Protein AF-A0A8J5WMS3-F1 (afdb_monomer)

Sequence (89 aa):
MYWDDKYGTHSVSAEVVAKMRDLVSTDAQNPVSNSFLLDDDLSIPFTTEEIAEEVPDIDMSNIEMPSSLRHVHSAQFLMQHLQTPYSLR

InterPro domains:
  IPR052072 Vascular development regulator domain-containing protein [PTHR16027] (1-80)

Solvent-accessible surface area (backbone atoms only — not comparable to full-atom values): 6286 Å² total; per-residue (Å²): 131,63,67,32,89,88,77,75,39,70,72,63,56,70,66,60,54,49,52,51,51,52,52,52,64,70,68,57,82,50,86,89,66,81,60,94,65,81,72,91,75,76,75,74,89,80,55,74,66,63,50,57,74,71,53,75,94,72,83,67,89,79,69,74,84,58,78,86,48,74,80,40,76,90,54,55,64,78,74,53,78,75,78,73,86,77,73,89,126

Foldseek 3Di:
DQADPVPRDRPDDPVVVVVVVVVCVVPPPDPVPPDPDDDPPPDDDDDPVVVVVVDDDDDPVPDDDDPVCPPVPVCVCVVVPPPPPDPDD

Organism: Zizania palustris (NCBI:txid103762)

pLDDT: mean 78.29, std 13.54, range [34.66, 92.69]

Mean predicted aligned error: 13.81 Å

Secondary structure (DSSP, 8-state):
--EETTTTEESS-HHHHHHHHHHHHHH---GGG--SSPPS--PPP--HHHHHHHS----GGG-PPPGGGTT-GGGGGGGS---------

Structure (mmCIF, N/CA/C/O backbone):
data_AF-A0A8J5WMS3-F1
#
_entry.id   AF-A0A8J5WMS3-F1
#
loop_
_atom_site.group_PDB
_atom_site.id
_atom_site.type_symbol
_atom_site.label_atom_id
_atom_site.label_alt_id
_atom_site.label_comp_id
_atom_site.label_asym_id
_atom_site.label_entity_id
_atom_site.label_seq_id
_atom_site.pdbx_PDB_ins_code
_atom_site.Cartn_x
_atom_site.Cartn_y
_atom_site.Cartn_z
_atom_site.occupancy
_atom_site.B_iso_or_equiv
_atom_site.auth_seq_id
_atom_site.auth_comp_id
_atom_site.auth_asym_id
_atom_site.auth_atom_id
_atom_site.pdbx_PDB_model_num
ATOM 1 N N . MET A 1 1 ? -22.630 -13.555 18.156 1.00 68.88 1 MET A N 1
ATOM 2 C CA . MET A 1 1 ? -21.733 -12.557 18.782 1.00 68.88 1 MET A CA 1
ATOM 3 C C . MET A 1 1 ? -21.818 -12.755 20.283 1.00 68.88 1 MET A C 1
ATOM 5 O O . MET A 1 1 ? -22.920 -12.680 20.808 1.00 68.88 1 MET A O 1
ATOM 9 N N . TYR A 1 2 ? -20.693 -13.135 20.892 1.00 76.69 2 TYR A N 1
ATOM 10 C CA . TYR A 1 2 ? -20.512 -13.545 22.295 1.00 76.69 2 TYR A CA 1
ATOM 11 C C . TYR A 1 2 ? -21.664 -14.366 22.883 1.00 76.69 2 TYR A C 1
ATOM 13 O O . TYR A 1 2 ? -22.582 -13.854 23.528 1.00 76.69 2 TYR A O 1
ATOM 21 N N . TRP A 1 3 ? -21.595 -15.661 22.599 1.00 82.62 3 TRP A N 1
ATOM 22 C CA . TRP A 1 3 ? -22.501 -16.673 23.110 1.00 82.62 3 TRP A CA 1
ATOM 23 C C . TRP A 1 3 ? -21.722 -17.582 24.051 1.00 82.62 3 TRP A C 1
ATOM 25 O O . TRP A 1 3 ? -20.593 -17.959 23.743 1.00 82.62 3 TRP A O 1
ATOM 35 N N . ASP A 1 4 ? -22.303 -17.890 25.202 1.00 85.00 4 ASP A N 1
ATOM 36 C CA . ASP A 1 4 ? -21.728 -18.839 26.139 1.00 85.00 4 ASP A CA 1
ATOM 37 C C . ASP A 1 4 ? -22.199 -20.249 25.770 1.00 85.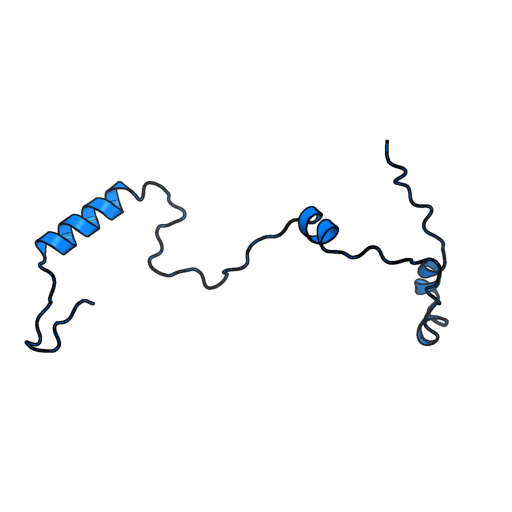00 4 ASP A C 1
ATOM 39 O O . ASP A 1 4 ? -23.382 -20.570 25.891 1.00 85.00 4 ASP A O 1
ATOM 43 N N . ASP A 1 5 ? -21.274 -21.098 25.327 1.00 87.94 5 ASP A N 1
ATOM 44 C CA . ASP A 1 5 ? -21.592 -22.460 24.878 1.00 87.94 5 ASP A CA 1
ATOM 45 C C . ASP A 1 5 ? -22.023 -23.388 26.027 1.00 87.94 5 ASP A C 1
ATOM 47 O O . ASP A 1 5 ? -22.651 -24.421 25.794 1.00 87.94 5 ASP A O 1
ATOM 51 N N . LYS A 1 6 ? -21.707 -23.036 27.280 1.00 88.50 6 LYS A N 1
ATOM 52 C CA . LYS A 1 6 ? -21.988 -23.864 28.461 1.00 88.50 6 LYS A CA 1
ATOM 53 C C . LYS A 1 6 ? -23.420 -23.696 28.968 1.00 88.50 6 LYS A C 1
ATOM 55 O O . LYS A 1 6 ? -24.017 -24.659 29.447 1.00 88.50 6 LYS A O 1
ATOM 60 N N . TYR A 1 7 ? -23.955 -22.486 28.889 1.00 86.69 7 TYR A N 1
ATOM 61 C CA . TYR A 1 7 ? -25.255 -22.108 29.434 1.00 86.69 7 TYR A CA 1
ATOM 62 C C . TYR A 1 7 ? -26.231 -21.605 28.367 1.00 86.69 7 TYR A C 1
ATOM 64 O O . TYR A 1 7 ? -27.404 -21.411 28.676 1.00 86.69 7 TYR A O 1
ATOM 72 N N . GLY A 1 8 ? -25.789 -21.422 27.119 1.00 86.12 8 GLY A N 1
ATOM 73 C CA . GLY A 1 8 ? -26.643 -20.983 26.017 1.00 86.12 8 GLY A CA 1
ATOM 74 C C . GLY A 1 8 ? -27.180 -19.568 26.217 1.00 86.12 8 GLY A C 1
ATOM 75 O O . GLY A 1 8 ? -28.339 -19.298 25.908 1.00 86.12 8 GLY A O 1
ATOM 76 N N . THR A 1 9 ? -26.373 -18.679 26.798 1.00 83.94 9 THR A N 1
ATOM 77 C CA . THR A 1 9 ? -26.757 -17.293 27.085 1.00 83.94 9 THR A CA 1
ATOM 78 C C . THR A 1 9 ? -25.831 -16.306 26.387 1.00 83.94 9 THR A C 1
ATOM 80 O O . THR A 1 9 ? -24.693 -16.617 26.035 1.00 83.94 9 THR A O 1
ATOM 83 N N . HIS A 1 10 ? -26.307 -15.075 26.204 1.00 79.75 10 HIS A N 1
ATOM 84 C CA . HIS A 1 10 ? -25.430 -13.974 25.824 1.00 79.75 10 HIS A CA 1
ATOM 85 C C . HIS A 1 10 ? -24.436 -13.707 26.958 1.00 79.75 10 HIS A C 1
ATOM 87 O O . HIS A 1 10 ? -24.836 -13.347 28.064 1.00 79.75 10 HIS A O 1
ATOM 93 N N . SER A 1 11 ? -23.142 -13.865 26.681 1.00 83.31 11 SER A N 1
ATOM 94 C CA . SER A 1 11 ? -22.089 -13.731 27.699 1.00 83.31 11 SER A CA 1
ATOM 95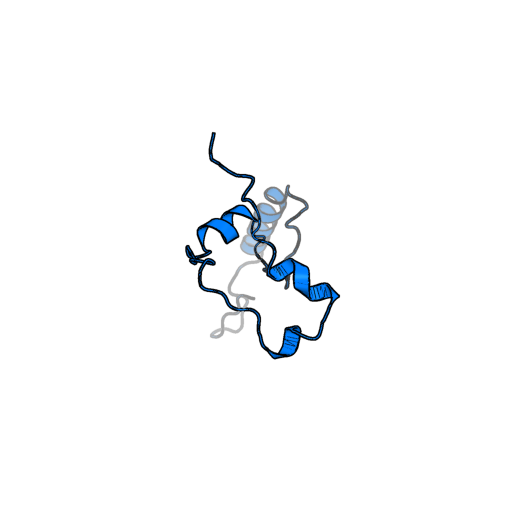 C C . SER A 1 11 ? -21.841 -12.275 28.113 1.00 83.31 11 SER A C 1
ATOM 97 O O . SER A 1 11 ? -21.165 -12.021 29.106 1.00 83.31 11 SER A O 1
ATOM 99 N N . VAL A 1 12 ? -22.358 -11.311 27.344 1.00 87.62 12 VAL A N 1
ATOM 100 C CA . VAL A 1 12 ? -22.141 -9.871 27.538 1.00 87.62 12 VAL A CA 1
ATOM 101 C C . VAL A 1 12 ? -23.470 -9.189 27.856 1.00 87.62 12 VAL A C 1
ATOM 103 O O . VAL A 1 12 ? -24.472 -9.424 27.181 1.00 87.62 12 VAL A O 1
ATOM 106 N N . SER A 1 13 ? -23.484 -8.329 28.879 1.00 90.06 13 SER A N 1
ATOM 107 C CA . SER A 1 13 ? -24.687 -7.597 29.282 1.00 90.06 13 SER A CA 1
ATOM 108 C C . SER A 1 13 ? -25.045 -6.482 28.293 1.00 90.06 13 SER A C 1
ATOM 110 O O . SER A 1 13 ? -24.180 -5.879 27.654 1.00 90.06 13 SER A O 1
ATOM 112 N N . ALA A 1 14 ? -26.337 -6.153 28.215 1.00 88.25 14 ALA A N 1
ATOM 113 C CA . ALA A 1 14 ? -26.831 -5.077 27.356 1.00 88.25 14 ALA A CA 1
ATOM 114 C C . ALA A 1 14 ? -26.224 -3.705 27.705 1.00 88.25 14 ALA A C 1
ATOM 116 O O . ALA A 1 14 ? -26.006 -2.891 26.812 1.00 88.25 14 ALA A O 1
ATOM 117 N N . GLU A 1 15 ? -25.913 -3.462 28.982 1.00 92.69 15 GLU A N 1
ATOM 118 C CA . GLU A 1 15 ? -25.264 -2.230 29.445 1.00 92.69 15 GLU A CA 1
ATOM 119 C C . GLU A 1 15 ? -23.850 -2.084 28.872 1.00 92.69 15 GLU A C 1
ATOM 121 O O . GLU A 1 15 ? -23.490 -1.023 28.363 1.00 92.69 15 GLU A O 1
ATOM 126 N N . VAL A 1 16 ? -23.058 -3.160 28.895 1.00 91.38 16 VAL A N 1
ATOM 127 C CA . VAL A 1 16 ? -21.698 -3.149 28.344 1.00 91.38 16 VAL A CA 1
ATOM 128 C C . VAL A 1 16 ? -21.740 -2.915 26.835 1.00 91.38 16 VAL A C 1
ATOM 130 O O . VAL A 1 16 ? -20.992 -2.081 26.327 1.00 91.38 16 VAL A O 1
ATOM 133 N N . VAL A 1 17 ? -22.661 -3.577 26.126 1.00 90.62 17 VAL A N 1
ATOM 134 C CA . VAL A 1 17 ? -22.868 -3.364 24.683 1.00 90.62 17 VAL A CA 1
ATOM 135 C C . VAL A 1 17 ? -23.306 -1.926 24.391 1.00 90.62 17 VAL A C 1
ATOM 137 O O . VAL A 1 17 ? -22.817 -1.315 23.441 1.00 90.62 17 VAL A O 1
ATOM 140 N N . ALA A 1 18 ? -24.197 -1.359 25.209 1.00 90.94 18 ALA A N 1
ATOM 141 C CA . ALA A 1 18 ? -24.637 0.024 25.063 1.00 90.94 18 ALA A CA 1
ATOM 142 C C . ALA A 1 18 ? -23.477 1.007 25.237 1.00 90.94 18 ALA A C 1
ATOM 144 O O . ALA A 1 18 ? -23.264 1.854 24.374 1.00 90.94 18 ALA A O 1
ATOM 145 N N . LYS A 1 19 ? -22.666 0.821 26.281 1.00 92.31 19 LYS A N 1
ATOM 146 C CA . LYS A 1 19 ? -21.481 1.642 26.526 1.00 92.31 19 LYS A CA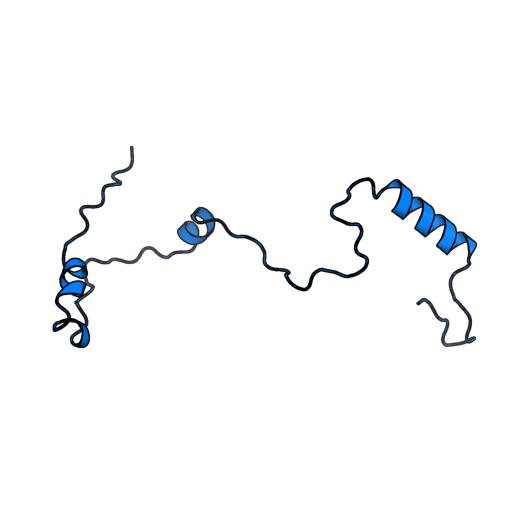 1
ATOM 147 C C . LYS A 1 19 ? -20.468 1.556 25.382 1.00 92.31 19 LYS A C 1
ATOM 149 O O . LYS A 1 19 ? -19.912 2.575 24.990 1.00 92.31 19 LYS A O 1
ATOM 154 N N . MET A 1 20 ? -20.238 0.364 24.823 1.00 90.00 20 MET A N 1
ATOM 155 C CA . MET A 1 20 ? -19.352 0.185 23.663 1.00 90.00 20 MET A CA 1
ATOM 156 C C . MET A 1 20 ? -19.865 0.931 22.429 1.00 90.00 20 MET A C 1
ATOM 158 O O . MET A 1 20 ? -19.092 1.618 21.768 1.00 90.00 20 MET A O 1
ATOM 162 N N . ARG A 1 21 ? -21.168 0.843 22.139 1.00 87.75 21 ARG A N 1
ATOM 163 C CA . ARG A 1 21 ? -21.783 1.572 21.023 1.00 87.75 21 ARG A CA 1
ATOM 164 C C . ARG A 1 21 ? -21.628 3.084 21.181 1.00 87.75 21 ARG A C 1
ATOM 166 O O . ARG A 1 21 ? -21.311 3.758 20.204 1.00 87.75 21 ARG A O 1
ATOM 173 N N . ASP A 1 22 ? -21.839 3.604 22.384 1.00 89.31 22 ASP A N 1
ATOM 174 C CA . ASP A 1 22 ? -21.750 5.041 22.647 1.00 89.31 22 ASP A CA 1
ATOM 175 C C . ASP A 1 22 ? -20.307 5.548 22.471 1.00 89.31 22 ASP A C 1
ATOM 177 O O . ASP A 1 22 ? -20.093 6.600 21.869 1.00 89.31 22 ASP A O 1
ATOM 181 N N . LEU A 1 23 ? -19.309 4.767 22.906 1.00 87.38 23 LEU A N 1
ATOM 182 C CA . LEU A 1 23 ? -17.889 5.062 22.672 1.00 87.38 23 LEU A CA 1
ATOM 183 C C . LEU A 1 23 ? -17.550 5.112 21.175 1.00 87.38 23 LEU A C 1
ATOM 185 O O . LEU A 1 23 ? -16.968 6.093 20.723 1.00 87.38 23 LEU A O 1
ATOM 189 N N . VAL A 1 24 ? -17.963 4.100 20.404 1.00 83.19 24 VAL A N 1
ATOM 190 C CA . VAL A 1 24 ? -17.716 4.042 18.949 1.00 83.19 24 VAL A CA 1
ATOM 191 C C . VAL A 1 24 ? -18.395 5.206 18.229 1.00 83.19 24 VAL A C 1
ATOM 193 O O . VAL A 1 24 ? -17.789 5.852 17.383 1.00 83.19 24 VAL A O 1
ATOM 196 N N . SER A 1 25 ? -19.637 5.520 18.600 1.00 80.94 25 SER A N 1
ATOM 197 C CA . SER A 1 25 ? -20.401 6.611 17.977 1.00 80.94 25 SER A CA 1
ATOM 198 C C . SER A 1 25 ? -19.812 7.993 18.282 1.00 80.94 25 SER A C 1
ATOM 200 O O . SER A 1 25 ? -19.960 8.914 17.484 1.00 80.94 25 SER A O 1
ATOM 202 N N . THR A 1 26 ? -19.150 8.148 19.433 1.00 76.31 26 THR A N 1
ATOM 203 C CA . THR A 1 26 ? -18.500 9.405 19.834 1.00 76.31 26 THR A CA 1
ATOM 204 C C . THR A 1 26 ? -17.159 9.612 19.120 1.00 76.31 26 THR A C 1
ATOM 206 O O . THR A 1 26 ? -16.821 10.746 18.788 1.00 76.31 26 THR A O 1
ATOM 209 N N . ASP A 1 27 ? -16.423 8.530 18.849 1.00 68.12 27 ASP A N 1
ATOM 210 C CA . ASP A 1 27 ? -15.122 8.549 18.159 1.00 68.12 27 ASP A CA 1
ATOM 211 C C . ASP A 1 27 ? -15.254 8.625 16.620 1.00 68.12 27 ASP A C 1
ATOM 213 O O . ASP A 1 27 ? -14.374 9.135 15.931 1.00 68.12 27 ASP A O 1
ATOM 217 N N . ALA A 1 28 ? -16.398 8.205 16.065 1.00 63.75 28 ALA A N 1
ATOM 218 C CA . ALA A 1 28 ? -16.680 8.142 14.625 1.00 63.75 28 ALA A CA 1
ATOM 219 C C . ALA A 1 28 ? 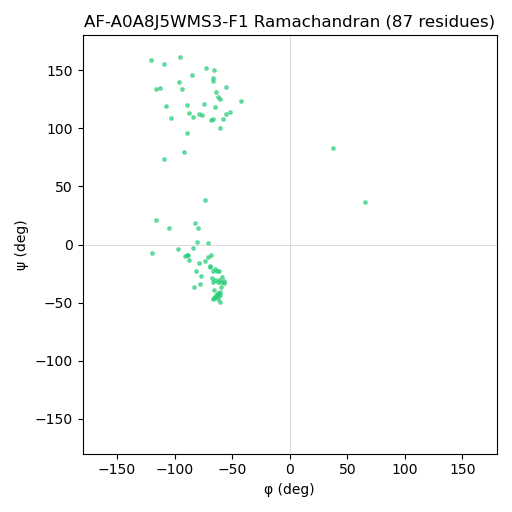-16.926 9.508 13.931 1.00 63.75 28 ALA A C 1
ATOM 221 O O . ALA A 1 28 ? -17.751 9.621 13.025 1.00 63.75 28 ALA A O 1
ATOM 222 N N . GLN A 1 29 ? -16.190 10.562 14.297 1.00 60.38 29 GLN A N 1
ATOM 223 C CA . GLN A 1 29 ? -16.218 11.868 13.609 1.00 60.38 29 GLN A CA 1
ATOM 224 C C . GLN A 1 29 ? -15.560 11.842 12.211 1.00 60.38 29 GLN A C 1
ATOM 226 O O . GLN A 1 29 ? -15.514 12.870 11.536 1.00 60.38 29 GLN A O 1
ATOM 231 N N . ASN A 1 30 ? -15.059 10.688 11.752 1.00 61.06 30 ASN A N 1
ATOM 232 C CA . ASN A 1 30 ? -14.500 10.516 10.414 1.00 61.06 30 ASN A CA 1
ATOM 233 C C . ASN A 1 30 ? -15.492 9.773 9.487 1.00 61.06 30 ASN A C 1
ATOM 235 O O . ASN A 1 30 ? -15.695 8.569 9.646 1.00 61.06 30 ASN A O 1
ATOM 239 N N . PRO A 1 31 ? -16.100 10.445 8.492 1.00 55.94 31 PRO A N 1
ATOM 240 C CA . PRO A 1 31 ? -17.106 9.843 7.614 1.00 55.94 31 PRO A CA 1
ATOM 241 C C . PRO A 1 31 ? -16.563 8.760 6.665 1.00 55.94 31 PRO A C 1
ATOM 243 O O . PRO A 1 31 ? -17.362 8.070 6.036 1.00 55.94 31 PRO A O 1
ATOM 246 N N . VAL A 1 32 ? -15.238 8.586 6.567 1.00 53.97 32 VAL A N 1
ATOM 247 C CA . VAL A 1 32 ? -14.591 7.570 5.712 1.00 53.97 32 VAL A CA 1
ATOM 248 C C . VAL A 1 32 ? -14.616 6.165 6.347 1.00 53.97 32 VAL A C 1
ATOM 250 O O . VAL A 1 32 ? -14.449 5.177 5.646 1.00 53.97 32 VAL A O 1
ATOM 253 N N . SER A 1 33 ? -14.888 6.041 7.652 1.00 58.50 33 SER A N 1
ATOM 254 C CA . SER A 1 33 ? -14.773 4.782 8.413 1.00 58.50 33 SER A CA 1
ATOM 255 C C . SER A 1 33 ? -16.096 4.241 8.977 1.00 58.50 33 SER A C 1
ATOM 257 O O . SER A 1 33 ? -16.090 3.455 9.919 1.00 58.50 33 SER A O 1
ATOM 259 N N . ASN A 1 34 ? -17.248 4.637 8.425 1.00 63.56 34 ASN A N 1
ATOM 260 C CA . ASN A 1 34 ? -18.569 4.192 8.908 1.00 63.56 34 ASN A CA 1
ATOM 261 C C . ASN A 1 34 ? -18.986 2.783 8.431 1.00 63.56 34 ASN A C 1
ATOM 263 O O . ASN A 1 34 ? -20.158 2.417 8.545 1.00 63.56 34 ASN A O 1
ATOM 267 N N . SER A 1 35 ? -18.059 1.988 7.893 1.00 73.38 35 SER A N 1
ATOM 268 C CA . SER A 1 35 ? -18.332 0.609 7.485 1.00 73.38 35 SER A CA 1
ATOM 269 C C . SER A 1 35 ? -17.983 -0.377 8.602 1.00 73.38 35 SER A C 1
ATOM 271 O O . SER A 1 35 ? -16.915 -0.303 9.203 1.00 73.38 35 SER A O 1
ATOM 273 N N . PHE A 1 36 ? -18.885 -1.326 8.876 1.00 79.06 36 PHE A N 1
ATOM 274 C CA . PHE A 1 36 ? -18.600 -2.478 9.745 1.00 79.06 36 PHE A CA 1
ATOM 275 C C . PHE A 1 36 ? -17.760 -3.545 9.026 1.00 79.06 36 PHE A C 1
ATOM 277 O O . PHE A 1 36 ? -17.050 -4.317 9.668 1.00 79.06 36 PHE A O 1
ATOM 284 N N . LEU A 1 37 ? -17.872 -3.606 7.696 1.00 84.94 37 LEU A N 1
ATOM 285 C CA . LEU A 1 37 ? -17.135 -4.542 6.858 1.00 84.94 37 LEU A CA 1
ATOM 286 C C . LEU A 1 37 ? -15.889 -3.853 6.307 1.00 84.94 37 LEU A C 1
ATOM 288 O O . LEU A 1 37 ? -15.942 -2.683 5.930 1.00 84.94 37 LEU A O 1
ATOM 292 N N . LEU A 1 38 ? -14.784 -4.591 6.269 1.00 82.38 38 LEU A N 1
ATOM 293 C CA . LEU A 1 38 ? -13.592 -4.155 5.551 1.00 82.38 38 LEU A CA 1
ATOM 294 C C . LEU A 1 38 ? -13.905 -4.139 4.052 1.00 82.38 38 LEU A C 1
ATOM 296 O O . LEU A 1 38 ? -14.641 -5.005 3.577 1.00 82.38 38 LEU A O 1
ATOM 300 N N . ASP A 1 39 ? -13.355 -3.167 3.333 1.00 80.69 39 ASP A N 1
ATOM 301 C CA . ASP A 1 39 ? -13.451 -3.142 1.877 1.00 80.69 39 ASP A CA 1
ATOM 302 C C . ASP A 1 39 ? -12.658 -4.318 1.285 1.00 80.69 39 ASP A C 1
ATOM 304 O O . ASP A 1 39 ? -11.573 -4.655 1.763 1.00 80.69 39 ASP A O 1
ATOM 308 N N . ASP A 1 40 ? -13.197 -4.947 0.237 1.00 78.81 40 ASP A N 1
ATOM 309 C CA . ASP A 1 40 ? -12.541 -6.073 -0.447 1.00 78.81 40 ASP A CA 1
ATOM 310 C C . ASP A 1 40 ? -11.279 -5.634 -1.219 1.00 78.81 40 ASP A C 1
ATOM 312 O O . ASP A 1 40 ? -10.423 -6.459 -1.549 1.00 78.81 40 ASP A O 1
ATOM 316 N N . ASP A 1 41 ? -11.147 -4.335 -1.502 1.00 80.31 41 ASP A N 1
ATOM 317 C CA . ASP A 1 41 ? -9.976 -3.749 -2.150 1.00 80.31 41 ASP A CA 1
ATOM 318 C C . ASP A 1 41 ? -8.961 -3.282 -1.101 1.00 80.31 41 ASP A C 1
ATOM 320 O O . ASP A 1 41 ? -8.869 -2.109 -0.747 1.00 80.31 41 ASP A O 1
ATOM 324 N N . LEU A 1 42 ? -8.191 -4.239 -0.584 1.00 79.75 42 LEU A N 1
ATOM 325 C CA . LEU A 1 42 ? -7.079 -3.979 0.334 1.00 79.75 42 LEU A CA 1
ATOM 326 C C . LEU A 1 42 ? -5.794 -3.572 -0.403 1.00 79.75 42 LEU A C 1
ATOM 328 O O . LEU A 1 42 ? -4.699 -3.718 0.150 1.00 79.75 42 LEU A O 1
ATOM 332 N N . SER A 1 43 ? -5.888 -3.130 -1.663 1.00 85.88 43 SER A N 1
ATOM 333 C CA . SER A 1 43 ? -4.707 -2.687 -2.391 1.00 85.88 43 SER A CA 1
ATOM 334 C C . SER A 1 43 ? -4.086 -1.478 -1.694 1.00 85.88 43 SER A C 1
ATOM 336 O O . SER A 1 43 ? -4.736 -0.481 -1.380 1.00 85.88 43 SER A O 1
ATOM 338 N N . ILE A 1 44 ? -2.792 -1.594 -1.411 1.00 85.38 44 ILE A N 1
ATOM 339 C CA . ILE A 1 44 ? -2.011 -0.493 -0.865 1.00 85.38 44 ILE A CA 1
ATOM 340 C C . ILE A 1 44 ? -1.468 0.280 -2.071 1.00 85.38 44 ILE A C 1
ATOM 342 O O . ILE A 1 44 ? -0.765 -0.323 -2.890 1.00 85.38 44 ILE A O 1
ATOM 346 N N . PRO A 1 45 ? -1.799 1.576 -2.228 1.00 86.75 45 PRO A N 1
ATOM 347 C CA . PRO A 1 45 ? -1.264 2.364 -3.326 1.00 86.75 45 PRO A CA 1
ATOM 348 C C . PRO A 1 45 ? 0.251 2.486 -3.157 1.00 86.75 45 PRO A C 1
ATOM 350 O O . PRO A 1 45 ? 0.725 2.829 -2.078 1.00 86.75 45 PRO A O 1
ATOM 353 N N . PHE A 1 46 ? 0.987 2.217 -4.230 1.00 89.81 46 PHE A N 1
ATOM 354 C CA . PHE A 1 46 ? 2.429 2.429 -4.303 1.00 89.81 46 PHE A CA 1
ATOM 355 C C . PHE A 1 46 ? 2.737 3.609 -5.224 1.00 89.81 46 PHE A C 1
ATOM 357 O O 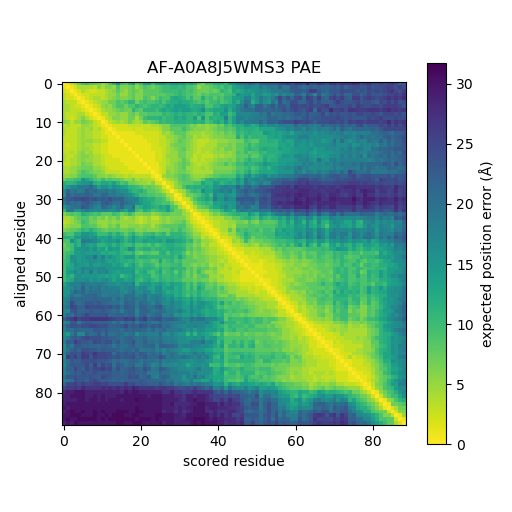. PHE A 1 46 ? 1.967 3.956 -6.126 1.00 89.81 46 PHE A O 1
ATOM 364 N N . THR A 1 47 ? 3.884 4.224 -4.997 1.00 91.06 47 THR A N 1
ATOM 365 C CA . THR A 1 47 ? 4.418 5.333 -5.782 1.00 91.06 47 THR A CA 1
ATOM 366 C C . THR A 1 47 ? 5.394 4.834 -6.844 1.00 91.06 47 THR A C 1
ATOM 368 O O . THR A 1 47 ? 5.916 3.719 -6.784 1.00 91.06 47 THR A O 1
ATOM 371 N N . THR A 1 48 ? 5.652 5.664 -7.852 1.00 91.62 48 THR A N 1
ATOM 372 C CA . THR A 1 48 ? 6.676 5.366 -8.862 1.00 91.62 48 THR A CA 1
ATOM 373 C C . THR A 1 48 ? 8.076 5.333 -8.263 1.00 91.62 48 THR A C 1
ATOM 375 O O . THR A 1 48 ? 8.925 4.581 -8.734 1.00 91.62 48 THR A O 1
ATOM 378 N N . GLU A 1 49 ? 8.300 6.123 -7.218 1.00 91.75 49 GLU A N 1
ATOM 379 C CA . GLU A 1 49 ? 9.551 6.201 -6.474 1.00 91.75 49 GLU A CA 1
ATOM 380 C C . GLU A 1 49 ? 9.824 4.888 -5.729 1.00 91.75 49 GLU A C 1
ATOM 382 O O . GLU A 1 49 ? 10.903 4.328 -5.886 1.00 91.75 49 GLU A O 1
ATOM 387 N N . GLU A 1 50 ? 8.828 4.337 -5.027 1.00 91.31 50 GLU A N 1
ATOM 388 C CA . GLU A 1 50 ? 8.942 3.035 -4.344 1.00 91.31 50 GLU A CA 1
ATOM 389 C C . GLU A 1 50 ? 9.253 1.891 -5.319 1.00 91.31 50 GLU A C 1
ATOM 391 O O . GLU A 1 50 ? 10.032 0.997 -5.003 1.00 91.31 50 GLU A O 1
ATOM 396 N N . ILE A 1 51 ? 8.697 1.923 -6.536 1.00 89.94 51 ILE A N 1
ATOM 397 C CA . ILE A 1 51 ? 9.064 0.944 -7.569 1.00 89.94 51 ILE A CA 1
ATOM 398 C C . ILE A 1 51 ? 10.523 1.124 -7.984 1.00 89.94 51 ILE A C 1
ATOM 400 O O . ILE A 1 51 ? 11.240 0.140 -8.132 1.00 89.94 51 ILE A O 1
ATOM 404 N N . ALA A 1 52 ? 10.954 2.364 -8.218 1.00 87.69 52 ALA A N 1
ATOM 405 C CA . ALA A 1 52 ? 12.299 2.650 -8.702 1.00 87.69 52 ALA A CA 1
ATOM 406 C C . ALA A 1 52 ? 13.384 2.205 -7.709 1.00 87.69 52 ALA A C 1
ATOM 408 O O . ALA A 1 52 ? 14.450 1.779 -8.146 1.00 87.69 52 ALA A O 1
ATOM 409 N N . GLU A 1 53 ? 13.106 2.264 -6.404 1.00 88.25 53 GLU A N 1
ATOM 410 C CA . GLU A 1 53 ? 14.005 1.773 -5.351 1.00 88.25 53 GLU A CA 1
ATOM 411 C C . GLU A 1 53 ? 14.187 0.245 -5.376 1.00 88.25 53 GLU A C 1
ATOM 413 O O . GLU A 1 53 ? 15.273 -0.251 -5.081 1.00 88.25 53 GLU A O 1
ATOM 418 N N . GLU A 1 54 ? 13.154 -0.500 -5.774 1.00 87.88 54 GLU A N 1
ATOM 419 C CA . GLU A 1 54 ? 13.167 -1.968 -5.844 1.00 87.88 54 GLU A CA 1
ATOM 420 C C . GLU A 1 54 ? 13.687 -2.511 -7.189 1.00 87.88 54 GLU A C 1
ATOM 422 O O . GLU A 1 54 ? 13.985 -3.703 -7.318 1.00 87.88 54 GLU A O 1
ATOM 427 N N . VAL A 1 55 ? 13.800 -1.665 -8.221 1.00 84.88 55 VAL A N 1
ATOM 428 C CA . VAL A 1 55 ? 14.313 -2.083 -9.532 1.00 84.88 55 VAL A CA 1
ATOM 429 C C . VAL A 1 55 ? 15.835 -2.267 -9.450 1.00 84.88 55 VAL A C 1
ATOM 431 O O . VAL A 1 55 ? 16.556 -1.313 -9.160 1.00 84.88 55 VAL A O 1
ATOM 434 N N . PRO A 1 56 ? 16.365 -3.471 -9.743 1.00 83.94 56 PRO A N 1
ATOM 435 C CA . PRO A 1 56 ? 17.803 -3.695 -9.734 1.00 83.94 56 PRO A CA 1
ATOM 436 C C . PRO A 1 56 ? 18.493 -2.881 -10.832 1.00 83.94 56 PRO A C 1
ATOM 438 O O . PRO A 1 56 ? 17.935 -2.667 -11.909 1.00 83.94 56 PRO A O 1
ATOM 441 N N . ASP A 1 57 ? 19.743 -2.491 -10.580 1.00 81.19 57 ASP A N 1
ATOM 442 C CA . ASP A 1 57 ? 20.582 -1.859 -11.595 1.00 81.19 57 ASP A CA 1
ATOM 443 C C . ASP A 1 57 ? 20.922 -2.892 -12.683 1.00 81.19 57 ASP A C 1
ATOM 445 O O . ASP A 1 57 ? 21.655 -3.859 -12.450 1.00 81.19 57 ASP A O 1
ATOM 449 N N . ILE A 1 58 ? 20.305 -2.742 -13.858 1.00 79.69 58 ILE A N 1
ATOM 450 C CA . ILE A 1 58 ? 20.470 -3.645 -14.999 1.00 79.69 58 ILE A CA 1
ATOM 451 C C . ILE A 1 58 ? 21.298 -2.926 -16.058 1.00 79.69 58 ILE A C 1
ATOM 453 O O . ILE A 1 58 ? 20.871 -1.923 -16.630 1.00 79.69 58 ILE A O 1
ATOM 457 N N . ASP A 1 59 ? 22.454 -3.501 -16.385 1.00 79.44 59 ASP A N 1
ATOM 458 C CA . ASP A 1 59 ? 23.253 -3.059 -17.521 1.00 79.44 59 ASP A CA 1
ATOM 459 C C . ASP A 1 59 ? 22.522 -3.350 -18.843 1.00 79.44 59 ASP A C 1
ATOM 461 O O . ASP A 1 59 ? 22.408 -4.494 -19.289 1.00 79.44 59 ASP A O 1
ATOM 465 N N . MET A 1 60 ? 22.035 -2.290 -19.486 1.00 73.69 60 MET A N 1
ATOM 466 C CA . MET A 1 60 ? 21.330 -2.374 -20.766 1.00 73.69 60 MET A CA 1
ATOM 467 C C . MET A 1 60 ? 22.274 -2.407 -21.977 1.00 73.69 60 MET A C 1
ATOM 469 O O . MET A 1 60 ? 21.803 -2.556 -23.105 1.00 73.69 60 MET A O 1
ATOM 473 N N . SER A 1 61 ? 23.594 -2.290 -21.782 1.00 75.38 61 SER A N 1
ATOM 474 C CA . SER A 1 61 ? 24.560 -2.215 -22.888 1.00 75.38 61 SER A CA 1
ATOM 475 C C . SER A 1 61 ? 24.666 -3.509 -23.703 1.00 75.38 61 SER A C 1
ATOM 477 O O . SER A 1 61 ? 25.037 -3.472 -24.875 1.00 75.38 61 SER A O 1
ATOM 479 N N . ASN A 1 62 ? 24.284 -4.643 -23.109 1.00 72.62 62 ASN A N 1
ATOM 480 C CA . ASN A 1 62 ? 24.380 -5.973 -23.712 1.00 72.62 62 ASN A CA 1
ATOM 481 C C . ASN A 1 62 ? 23.027 -6.544 -24.184 1.00 72.62 62 ASN A C 1
ATOM 483 O O . ASN A 1 62 ? 22.924 -7.741 -24.459 1.00 72.62 62 ASN A O 1
ATOM 487 N N . ILE A 1 63 ? 21.976 -5.721 -24.277 1.00 78.25 63 ILE A N 1
ATOM 488 C CA . ILE A 1 63 ? 20.651 -6.166 -24.734 1.00 78.25 63 ILE A CA 1
ATOM 489 C C . ILE A 1 63 ? 20.601 -6.161 -26.271 1.00 78.25 63 ILE A C 1
ATOM 491 O O . ILE A 1 63 ? 20.570 -5.108 -26.906 1.00 78.25 63 ILE A O 1
ATOM 495 N N . GLU A 1 64 ? 20.562 -7.348 -26.887 1.00 78.75 64 GLU A N 1
ATOM 496 C CA . GLU A 1 64 ? 20.345 -7.498 -28.334 1.00 78.75 64 GLU A CA 1
ATOM 497 C C . GLU A 1 64 ? 18.844 -7.498 -28.681 1.00 78.75 64 GLU A C 1
ATOM 499 O O . GLU A 1 64 ? 18.013 -8.041 -27.950 1.00 78.75 64 GLU A O 1
ATOM 504 N N . MET A 1 65 ? 18.485 -6.936 -29.842 1.00 78.00 65 MET A N 1
ATOM 505 C CA . MET A 1 65 ? 17.121 -7.001 -30.371 1.00 78.00 65 MET A CA 1
ATOM 506 C C . MET A 1 65 ? 16.686 -8.461 -30.615 1.00 78.00 65 MET A C 1
ATOM 508 O O . MET A 1 65 ? 17.323 -9.164 -31.412 1.00 78.00 65 MET A O 1
ATOM 512 N N . PRO A 1 66 ? 15.553 -8.909 -30.037 1.00 85.56 66 PRO A N 1
ATOM 513 C CA . PRO A 1 66 ? 15.000 -10.228 -30.317 1.00 85.56 66 PRO A CA 1
ATOM 514 C C . PRO A 1 66 ? 14.768 -10.434 -31.819 1.00 85.56 66 PRO A C 1
ATOM 516 O O . PRO A 1 66 ? 14.209 -9.575 -32.504 1.00 85.56 66 PRO A O 1
ATOM 519 N N . SER A 1 67 ? 15.155 -11.600 -32.340 1.00 84.62 67 SER A N 1
ATOM 520 C CA . SER A 1 67 ? 15.055 -11.929 -33.772 1.00 84.62 67 SER A CA 1
ATOM 521 C C . SER A 1 67 ? 13.628 -11.819 -34.323 1.00 84.62 67 SER A C 1
ATOM 523 O O . SER A 1 67 ? 13.441 -11.421 -35.474 1.00 84.62 67 SER A O 1
ATOM 525 N N . SER A 1 68 ? 12.621 -12.093 -33.490 1.00 87.38 68 SER A N 1
ATOM 526 C CA . SER A 1 68 ? 11.197 -11.945 -33.810 1.00 87.38 68 SER A CA 1
ATOM 527 C C . SER A 1 68 ? 10.797 -10.504 -34.140 1.00 87.38 68 SER A C 1
ATOM 529 O O . SER A 1 68 ? 9.906 -10.293 -34.961 1.00 87.38 68 SER A O 1
ATOM 531 N N . LEU A 1 69 ? 11.471 -9.510 -33.556 1.00 86.31 69 LEU A N 1
ATOM 532 C CA . LEU A 1 69 ? 11.151 -8.094 -33.734 1.00 86.31 69 LEU A CA 1
ATOM 533 C C . LEU A 1 69 ? 11.913 -7.440 -34.893 1.00 86.31 69 LEU A C 1
ATOM 535 O O . LEU A 1 69 ? 11.551 -6.340 -35.299 1.00 86.31 69 LEU A O 1
ATOM 539 N N . ARG A 1 70 ? 12.915 -8.106 -35.486 1.00 84.19 70 ARG A N 1
ATOM 540 C CA . ARG A 1 70 ? 13.742 -7.533 -36.573 1.00 84.19 70 ARG A CA 1
ATOM 541 C C . ARG A 1 70 ? 12.937 -7.113 -37.808 1.00 84.19 70 ARG A C 1
ATOM 543 O O . ARG A 1 70 ? 13.340 -6.200 -38.521 1.00 84.19 70 ARG A O 1
ATOM 550 N N . HIS A 1 71 ? 11.799 -7.760 -38.053 1.00 86.31 71 HIS A N 1
ATOM 551 C CA . HIS A 1 71 ? 10.909 -7.453 -39.178 1.00 86.31 71 HIS A CA 1
ATOM 552 C C . HIS A 1 71 ? 9.868 -6.370 -38.844 1.00 86.31 71 HIS A C 1
ATOM 554 O O . HIS A 1 71 ? 9.156 -5.898 -39.729 1.00 86.31 71 HIS A O 1
ATOM 560 N N . VAL A 1 72 ? 9.760 -5.974 -37.572 1.00 91.44 72 VAL A N 1
ATOM 561 C CA . VAL A 1 72 ? 8.791 -4.986 -37.097 1.00 91.44 72 VAL A CA 1
ATOM 562 C C . VAL A 1 72 ? 9.423 -3.603 -37.204 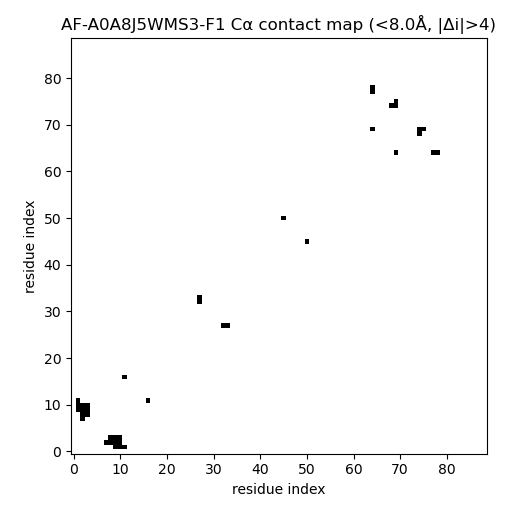1.00 91.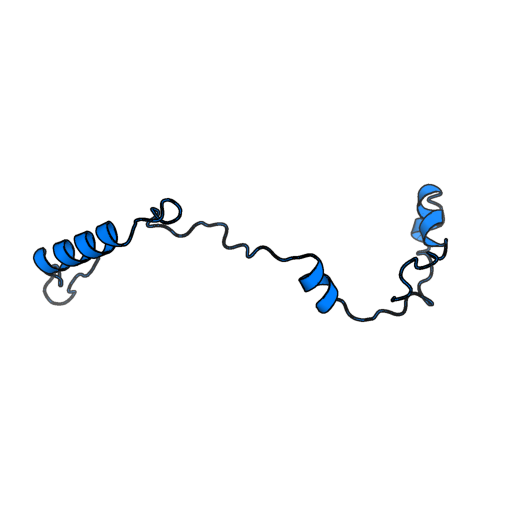44 72 VAL A C 1
ATOM 564 O O . VAL A 1 72 ? 10.151 -3.158 -36.321 1.00 91.44 72 VAL A O 1
ATOM 567 N N . HIS A 1 73 ? 9.139 -2.900 -38.300 1.00 85.56 73 HIS A N 1
ATOM 568 C CA . HIS A 1 73 ? 9.721 -1.580 -38.570 1.00 85.56 73 HIS A CA 1
ATOM 569 C C . HIS A 1 73 ? 9.434 -0.560 -37.451 1.00 85.56 73 HIS A C 1
ATOM 571 O O . HIS A 1 73 ? 10.277 0.279 -37.142 1.00 85.56 73 HIS A O 1
ATOM 577 N N . SER A 1 74 ? 8.272 -0.644 -36.796 1.00 89.38 74 SER A N 1
ATOM 578 C CA . SER A 1 74 ? 7.922 0.216 -35.659 1.00 89.38 74 SER A CA 1
ATOM 579 C C . SER A 1 74 ? 8.704 -0.089 -34.379 1.00 89.38 74 SER A C 1
ATOM 581 O O . SER A 1 74 ? 8.628 0.707 -33.456 1.00 89.38 74 SER A O 1
ATOM 583 N N . ALA A 1 75 ? 9.456 -1.195 -34.306 1.00 85.00 75 ALA A N 1
ATOM 584 C CA . AL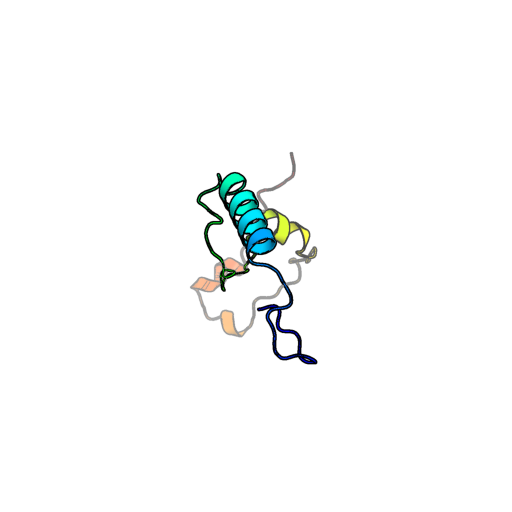A A 1 75 ? 10.277 -1.577 -33.154 1.00 85.00 75 ALA A CA 1
ATOM 585 C C . ALA A 1 75 ? 11.754 -1.168 -33.299 1.00 85.00 75 ALA A C 1
ATOM 587 O O . ALA A 1 75 ? 12.535 -1.344 -32.368 1.00 85.00 75 ALA A O 1
ATOM 588 N N . GLN A 1 76 ? 12.156 -0.595 -34.441 1.00 81.25 76 GLN A N 1
ATOM 589 C CA . GLN A 1 76 ? 13.543 -0.176 -34.682 1.00 81.25 76 GLN A CA 1
ATOM 590 C C . GLN A 1 76 ? 14.038 0.899 -33.697 1.00 81.25 76 GLN A C 1
ATOM 592 O O . GLN A 1 76 ? 15.241 0.999 -33.467 1.00 81.25 76 GLN A O 1
ATOM 597 N N . PHE A 1 77 ? 13.135 1.668 -33.072 1.00 83.06 77 PHE A N 1
ATOM 598 C CA . PHE A 1 77 ? 13.494 2.661 -32.051 1.00 83.06 77 PHE A CA 1
ATOM 599 C C . PHE A 1 77 ? 14.134 2.041 -30.800 1.00 83.06 77 PHE A C 1
ATOM 601 O O . PHE A 1 77 ? 14.886 2.721 -30.117 1.00 83.06 77 PHE A O 1
ATOM 608 N N . LEU A 1 78 ? 13.901 0.752 -30.521 1.00 77.56 78 LEU A N 1
ATOM 609 C CA . LEU A 1 78 ? 14.509 0.051 -29.383 1.00 77.56 78 LEU A CA 1
ATOM 610 C C . LEU A 1 78 ? 16.037 -0.064 -29.507 1.00 77.56 78 LEU A C 1
ATOM 612 O O . LEU A 1 78 ? 16.722 -0.258 -28.512 1.00 77.56 78 LEU A O 1
ATOM 616 N N . MET A 1 79 ? 16.568 0.055 -30.729 1.00 73.25 79 MET A N 1
ATOM 617 C CA . MET A 1 79 ? 18.008 0.070 -31.006 1.00 73.25 79 MET A CA 1
ATOM 618 C C . MET A 1 79 ? 18.606 1.481 -30.962 1.00 73.25 79 MET A C 1
ATOM 620 O O . MET A 1 79 ? 19.824 1.637 -31.045 1.00 73.25 79 MET A O 1
ATOM 624 N N . GLN A 1 80 ? 17.775 2.523 -30.870 1.00 71.44 80 GLN A N 1
ATOM 625 C CA . GLN A 1 80 ? 18.262 3.883 -30.693 1.00 71.44 80 GLN A CA 1
ATOM 626 C C . GLN A 1 80 ? 18.677 4.023 -29.234 1.00 71.44 80 GLN A C 1
ATOM 628 O O . GLN A 1 80 ? 17.840 3.979 -28.336 1.00 71.44 80 GLN A O 1
ATOM 633 N N . HIS A 1 81 ? 19.982 4.155 -28.998 1.00 62.16 81 HIS A N 1
ATOM 634 C CA . HIS A 1 81 ? 20.512 4.406 -27.666 1.00 62.16 81 HIS A CA 1
ATOM 635 C C . HIS A 1 81 ? 19.818 5.658 -27.118 1.00 62.16 81 HIS A C 1
ATOM 637 O O . HIS A 1 81 ? 20.002 6.754 -27.654 1.00 62.16 81 HIS A O 1
ATOM 643 N N . LEU A 1 82 ? 18.990 5.498 -26.083 1.00 57.09 82 LEU A N 1
ATOM 644 C CA . LEU A 1 82 ? 18.467 6.624 -25.324 1.00 57.09 82 LEU A CA 1
ATOM 645 C C . LEU A 1 82 ? 19.696 7.374 -24.802 1.00 57.09 82 LEU A C 1
ATOM 647 O O . LEU A 1 82 ? 20.419 6.869 -23.943 1.00 57.09 82 LEU A O 1
ATOM 651 N N . GLN A 1 83 ? 19.992 8.552 -25.359 1.00 50.06 83 GLN A N 1
ATOM 652 C CA . GLN A 1 83 ? 20.855 9.506 -24.674 1.00 50.06 83 GLN A CA 1
ATOM 653 C C . GLN A 1 83 ? 20.129 9.827 -23.375 1.00 50.06 83 GLN A C 1
ATOM 655 O O . GLN A 1 83 ? 19.143 10.556 -23.388 1.00 50.06 83 GLN A O 1
ATOM 660 N N . THR A 1 84 ? 20.555 9.210 -22.278 1.00 50.16 84 THR A N 1
ATOM 661 C CA . THR A 1 84 ? 20.016 9.440 -20.940 1.00 50.16 84 THR A CA 1
ATOM 662 C C . THR A 1 84 ? 20.025 10.946 -20.657 1.00 50.16 84 THR A C 1
ATOM 664 O O . THR A 1 84 ? 21.112 11.521 -20.569 1.00 50.16 84 THR A O 1
ATOM 667 N N . PRO A 1 85 ? 18.864 11.618 -20.509 1.00 44.06 85 PRO A N 1
ATOM 668 C CA . PRO A 1 85 ? 18.836 13.045 -20.196 1.00 44.06 85 PRO A CA 1
ATOM 669 C C . PRO A 1 85 ? 19.066 13.338 -18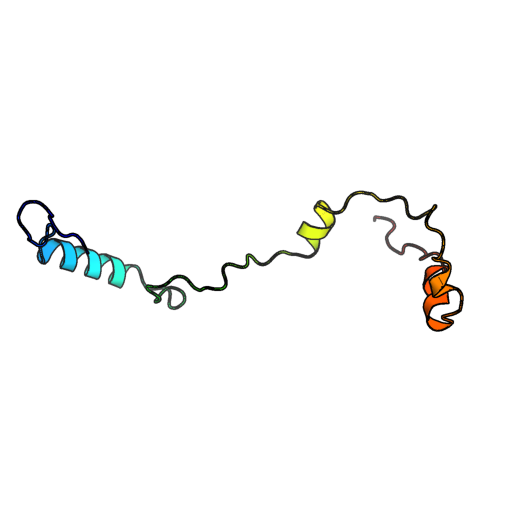.704 1.00 44.06 85 PRO A C 1
ATOM 671 O O . PRO A 1 85 ? 19.064 14.498 -18.307 1.00 44.06 85 PRO A O 1
ATOM 674 N N . TYR A 1 86 ? 19.308 12.322 -17.873 1.00 44.59 86 TYR A N 1
ATOM 675 C CA . TYR A 1 86 ? 19.509 12.488 -16.434 1.00 44.59 86 TYR A CA 1
ATOM 676 C C . TYR A 1 86 ? 20.968 12.245 -16.048 1.00 44.59 86 TYR A C 1
ATOM 678 O O . TYR A 1 86 ? 21.321 11.231 -15.455 1.00 44.59 86 TYR A O 1
ATOM 686 N N . SER A 1 87 ? 21.827 13.209 -16.382 1.00 41.19 87 SER A N 1
ATOM 687 C CA . SER A 1 87 ? 23.040 13.428 -15.596 1.00 41.19 87 SER A CA 1
ATOM 688 C C . SER A 1 87 ? 22.616 14.212 -14.356 1.00 41.19 87 SER A C 1
ATOM 690 O O . SER A 1 87 ? 22.169 15.352 -14.482 1.00 41.19 87 SER A O 1
ATOM 692 N N . LEU A 1 88 ? 22.704 13.574 -13.187 1.00 45.66 88 LEU A N 1
ATOM 693 C CA . LEU A 1 88 ? 22.478 14.172 -11.867 1.00 45.66 88 LEU A CA 1
ATOM 694 C C . LEU A 1 88 ? 23.123 15.567 -11.777 1.00 45.66 88 LEU A C 1
ATOM 696 O O . LEU A 1 88 ? 24.331 15.710 -11.988 1.00 45.66 88 LEU A O 1
ATOM 700 N N . ARG A 1 89 ? 22.307 16.575 -11.460 1.00 34.66 89 ARG A N 1
ATOM 701 C CA . ARG A 1 89 ? 22.745 17.864 -10.923 1.00 34.66 89 ARG A CA 1
ATOM 702 C C . ARG A 1 89 ? 22.222 17.993 -9.503 1.00 34.66 89 ARG A C 1
ATOM 704 O O . ARG A 1 89 ? 21.057 17.591 -9.297 1.00 34.66 89 ARG A O 1
#

Radius of gyration: 29.78 Å; Cα contacts (8 Å, |Δi|>4): 20; chains: 1; bounding box: 51×42×69 Å